Protein AF-A0A849TSU1-F1 (afdb_monomer_lite)

Sequence (72 aa):
MRSPPSPASEFNVIGTRPVRPDGIDKVTGRARFGADYSLPGQLIGKV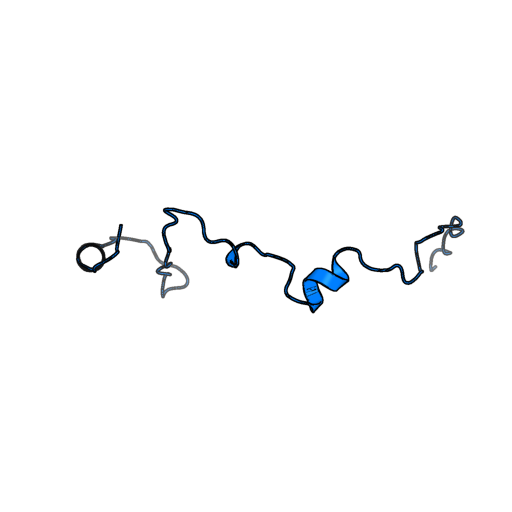LRSPHPHARIKKIDISEALKLEGVK

Radius of gyration: 25.95 Å; chains: 1; bounding box: 49×53×48 Å

Foldseek 3Di:
DDDDPDPPDPDPPPPDDDDDPCVVCVVVVVDDDPVNDDDPPDADDDDDDDPDPDDDDPDDDCPVVVPDPRRD

pLDDT: mean 88.41, std 13.36, range [42.03, 97.69]

Secondary structure (DSSP, 8-state):
-PPPPP-----SSTTS-PPPTTHHHHHTT----GGG---TT---------SSSS--------HHHHTSTT--

Structure (mmCIF, N/CA/C/O backbone):
data_AF-A0A849TSU1-F1
#
_entry.id   AF-A0A849TSU1-F1
#
loop_
_atom_site.group_PDB
_atom_site.id
_atom_site.type_symbol
_atom_site.label_atom_id
_atom_site.label_alt_id
_atom_site.label_comp_id
_atom_site.label_asym_id
_atom_site.label_entity_id
_atom_site.label_seq_id
_atom_site.pdbx_PDB_ins_code
_atom_site.Cartn_x
_atom_site.Cartn_y
_atom_site.Cartn_z
_atom_site.occupancy
_atom_site.B_iso_or_equiv
_atom_site.auth_seq_id
_atom_site.auth_comp_id
_atom_site.auth_asym_id
_atom_site.auth_atom_id
_atom_site.pdbx_PDB_model_num
ATOM 1 N N . MET A 1 1 ? 20.061 36.815 -26.592 1.00 42.03 1 MET A N 1
ATOM 2 C CA . MET A 1 1 ? 21.234 35.935 -26.787 1.00 42.03 1 MET A CA 1
ATOM 3 C C . MET A 1 1 ? 20.854 34.529 -26.351 1.00 42.03 1 MET A C 1
ATOM 5 O O . MET A 1 1 ? 20.615 34.329 -25.171 1.00 42.03 1 MET A O 1
ATOM 9 N N . ARG A 1 2 ? 20.698 33.588 -27.290 1.00 49.41 2 ARG A N 1
ATOM 10 C CA . ARG A 1 2 ? 20.583 32.157 -26.970 1.00 49.41 2 ARG A CA 1
ATOM 11 C C . ARG A 1 2 ? 22.009 31.615 -26.895 1.00 49.41 2 ARG A C 1
ATOM 13 O O . ARG A 1 2 ? 22.766 31.841 -27.835 1.00 49.41 2 ARG A O 1
ATOM 20 N N . SER A 1 3 ? 22.384 30.997 -25.781 1.00 51.03 3 SER A N 1
ATOM 21 C CA . SER A 1 3 ? 23.709 30.394 -25.614 1.00 51.03 3 SER A CA 1
ATOM 22 C C . SER A 1 3 ? 23.963 29.352 -26.714 1.00 51.03 3 SER A C 1
ATOM 24 O O . SER A 1 3 ? 23.026 28.629 -27.068 1.00 51.03 3 SER A O 1
ATOM 26 N N . PRO A 1 4 ? 25.183 29.262 -27.274 1.00 59.66 4 PRO A N 1
ATOM 27 C CA . PRO A 1 4 ? 25.500 28.225 -28.248 1.00 59.66 4 PRO A CA 1
ATOM 28 C C . PRO A 1 4 ? 25.466 26.849 -27.561 1.00 59.66 4 PRO A C 1
ATOM 30 O O . PRO A 1 4 ? 25.867 26.749 -26.397 1.00 59.66 4 PRO A O 1
ATOM 33 N N . PRO A 1 5 ? 24.983 25.787 -28.234 1.00 58.09 5 PRO A N 1
ATOM 34 C CA . PRO A 1 5 ? 25.132 24.436 -27.714 1.00 58.09 5 PRO A CA 1
ATOM 35 C C . PRO A 1 5 ? 26.630 24.145 -27.565 1.00 58.09 5 PRO A C 1
ATOM 37 O O . PRO A 1 5 ? 27.400 24.315 -28.510 1.00 58.09 5 PRO A O 1
ATOM 40 N N . SER A 1 6 ? 27.046 23.759 -26.357 1.00 62.72 6 SER A N 1
ATOM 41 C CA . SER A 1 6 ? 28.391 23.246 -26.078 1.00 62.72 6 SER A CA 1
ATOM 42 C C . SER A 1 6 ? 28.737 22.133 -27.074 1.00 62.72 6 SER A C 1
ATOM 44 O O . SER A 1 6 ? 27.821 21.387 -27.437 1.00 62.72 6 SER A O 1
ATOM 46 N N . PRO A 1 7 ? 30.008 21.990 -27.506 1.00 56.88 7 PRO A N 1
ATOM 47 C CA . PRO A 1 7 ? 30.397 20.926 -28.423 1.00 56.88 7 PRO A CA 1
ATOM 48 C C . PRO A 1 7 ? 29.950 19.613 -27.795 1.00 56.88 7 PRO A C 1
ATOM 50 O O . PRO A 1 7 ? 30.359 19.283 -26.682 1.00 56.88 7 PRO A O 1
ATOM 53 N N . ALA A 1 8 ? 29.009 18.944 -28.456 1.00 60.22 8 ALA A N 1
ATOM 54 C CA . ALA A 1 8 ? 28.532 17.646 -28.039 1.00 60.22 8 ALA A CA 1
ATOM 55 C C . ALA A 1 8 ? 29.761 16.741 -28.001 1.00 60.22 8 ALA A C 1
ATOM 57 O O . ALA A 1 8 ? 30.293 16.365 -29.041 1.00 60.22 8 ALA A O 1
ATOM 58 N N . SER A 1 9 ? 30.257 16.462 -26.800 1.00 60.22 9 SER A N 1
ATOM 59 C CA . SER A 1 9 ? 31.186 15.368 -26.585 1.00 60.22 9 SER A CA 1
ATOM 60 C C . SER A 1 9 ? 30.592 14.133 -27.250 1.00 60.22 9 SER A C 1
ATOM 62 O O . SER A 1 9 ? 29.395 13.872 -27.115 1.00 60.22 9 SER A O 1
ATOM 64 N N . GLU A 1 10 ? 31.422 13.431 -28.010 1.00 70.44 10 GLU A N 1
ATOM 65 C CA . GLU A 1 10 ? 31.088 12.233 -28.775 1.00 70.44 10 GLU A CA 1
ATOM 66 C C . GLU A 1 10 ? 30.566 11.136 -27.836 1.00 70.44 10 GLU A C 1
ATOM 68 O O . GLU A 1 10 ? 31.303 10.303 -27.312 1.00 70.44 10 GLU A O 1
ATOM 73 N N . PHE A 1 11 ? 29.273 11.175 -27.535 1.00 79.69 11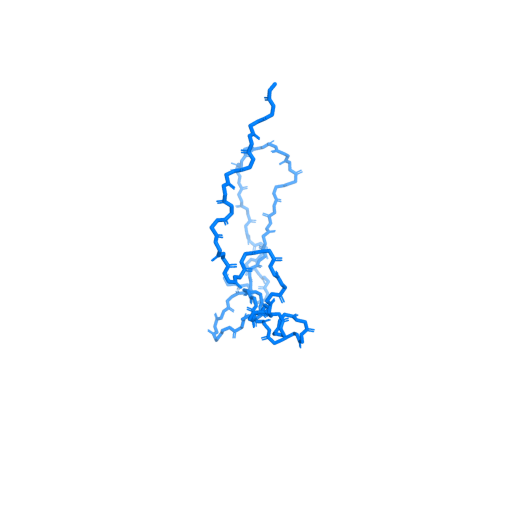 PHE A N 1
ATOM 74 C CA . PHE A 1 11 ? 28.637 10.199 -26.672 1.00 79.69 11 PHE A CA 1
ATOM 75 C C . PHE A 1 11 ? 28.134 9.032 -27.515 1.00 79.69 11 PHE A C 1
ATOM 77 O O . PHE A 1 11 ? 27.284 9.202 -28.382 1.00 79.69 11 PHE A O 1
ATOM 84 N N . ASN A 1 12 ? 28.580 7.821 -27.188 1.00 83.50 12 ASN A N 1
ATOM 85 C CA . ASN A 1 12 ? 28.186 6.609 -27.915 1.00 83.50 12 ASN A CA 1
ATOM 86 C C . ASN A 1 12 ? 26.692 6.253 -27.783 1.00 83.50 12 ASN A C 1
ATOM 88 O O . ASN A 1 12 ? 26.166 5.490 -28.586 1.00 83.50 12 ASN A O 1
ATOM 92 N N . VAL A 1 13 ? 26.012 6.755 -26.745 1.00 85.12 13 VAL A N 1
ATOM 93 C CA . VAL A 1 13 ? 24.642 6.336 -26.390 1.00 85.12 13 VAL A CA 1
ATOM 94 C C . VAL A 1 13 ? 23.658 7.507 -26.334 1.00 85.12 13 VAL A C 1
ATOM 96 O O . VAL A 1 13 ? 22.488 7.342 -26.688 1.00 85.12 13 VAL A O 1
ATOM 99 N N . ILE A 1 14 ? 24.096 8.696 -25.913 1.00 86.62 14 ILE A N 1
ATOM 100 C CA . ILE A 1 14 ? 23.215 9.863 -25.756 1.00 86.62 14 ILE A CA 1
ATOM 101 C C . ILE A 1 14 ? 22.704 10.300 -27.136 1.00 86.62 14 ILE A C 1
ATOM 103 O O . ILE A 1 14 ? 23.485 10.534 -28.049 1.00 86.62 14 ILE A O 1
ATOM 107 N N . GLY A 1 15 ? 21.379 10.394 -27.289 1.00 85.19 15 GLY A N 1
ATOM 108 C CA . GLY A 1 15 ? 20.724 10.740 -28.560 1.00 85.19 15 GLY A CA 1
ATOM 109 C C . GLY A 1 15 ? 20.420 9.551 -29.482 1.00 85.19 15 GLY A C 1
ATOM 1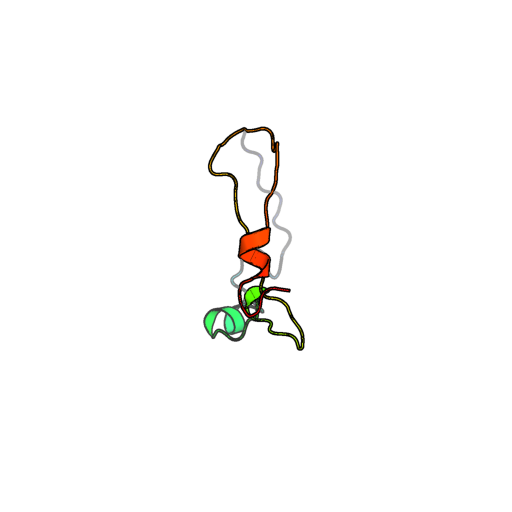10 O O . GLY A 1 15 ? 19.794 9.738 -30.523 1.00 85.19 15 GLY A O 1
ATOM 111 N N . THR A 1 16 ? 20.800 8.328 -29.100 1.00 87.94 16 THR A N 1
ATOM 112 C CA . THR A 1 16 ? 20.478 7.100 -29.848 1.00 87.94 16 THR A CA 1
ATOM 113 C C . THR A 1 16 ? 19.217 6.407 -29.304 1.00 87.94 16 THR A C 1
ATOM 115 O O . THR A 1 16 ? 18.608 6.862 -28.335 1.00 87.94 16 THR A O 1
ATOM 118 N N . ARG A 1 17 ? 18.798 5.296 -29.931 1.00 87.81 17 ARG A N 1
ATOM 119 C CA . ARG A 1 17 ? 17.658 4.458 -29.504 1.00 87.81 17 ARG A CA 1
ATOM 120 C C . ARG A 1 17 ? 18.138 3.111 -28.930 1.00 87.81 17 ARG A C 1
ATOM 122 O O . ARG A 1 17 ? 17.940 2.085 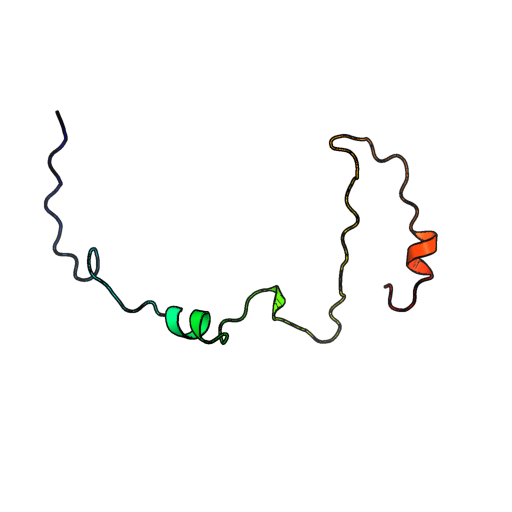-29.582 1.00 87.81 17 ARG A O 1
ATOM 129 N N . PRO A 1 18 ? 18.789 3.078 -27.753 1.00 90.12 18 PRO A N 1
ATOM 130 C CA . PRO A 1 18 ? 19.239 1.826 -27.161 1.00 90.12 18 PRO A CA 1
ATOM 131 C C . PRO A 1 18 ? 18.047 0.953 -26.750 1.00 90.12 18 PRO A C 1
ATOM 133 O O . PRO A 1 18 ? 16.970 1.450 -26.409 1.00 90.12 18 PRO A O 1
ATOM 136 N N . VAL A 1 19 ? 18.253 -0.365 -26.746 1.00 90.69 19 VAL A N 1
ATOM 137 C CA . VAL A 1 19 ? 17.267 -1.310 -26.213 1.00 90.69 19 VAL A CA 1
ATOM 138 C C . VAL A 1 19 ? 17.125 -1.076 -24.714 1.00 90.69 19 VAL A C 1
ATOM 140 O O . VAL A 1 19 ? 18.109 -1.084 -23.977 1.00 90.69 19 VAL A O 1
ATOM 143 N N . ARG A 1 20 ? 15.886 -0.882 -24.259 1.00 90.75 20 ARG A N 1
ATOM 144 C CA . ARG A 1 20 ? 15.580 -0.722 -22.839 1.00 90.75 20 ARG A CA 1
ATOM 145 C C . ARG A 1 20 ? 15.666 -2.088 -22.131 1.00 90.75 20 ARG A C 1
ATOM 147 O O . ARG A 1 20 ? 14.850 -2.950 -22.465 1.00 90.75 20 ARG A O 1
ATOM 154 N N . PRO A 1 21 ? 16.571 -2.291 -21.153 1.00 90.44 21 PRO A N 1
ATOM 155 C CA . PRO A 1 21 ? 16.780 -3.600 -20.522 1.00 90.44 21 PRO A CA 1
ATOM 156 C C . PRO A 1 21 ? 15.522 -4.187 -19.869 1.00 90.44 21 PRO A C 1
ATOM 158 O O . PRO A 1 21 ? 15.234 -5.367 -20.015 1.00 90.44 21 PRO A O 1
ATOM 161 N N . ASP A 1 22 ? 14.713 -3.347 -19.223 1.00 91.00 22 ASP A N 1
ATOM 162 C CA . ASP A 1 22 ? 13.444 -3.713 -18.581 1.00 91.00 22 ASP A CA 1
ATOM 163 C C . ASP A 1 22 ? 12.244 -3.710 -19.548 1.00 91.00 22 ASP A C 1
ATOM 165 O O . ASP A 1 22 ? 11.104 -3.953 -19.149 1.00 91.00 22 ASP A O 1
ATOM 169 N N . GLY A 1 23 ? 12.469 -3.399 -20.829 1.00 91.69 23 GLY A N 1
ATOM 170 C CA . GLY A 1 23 ? 11.413 -3.231 -21.823 1.00 91.69 23 GLY A CA 1
ATOM 171 C C . GLY A 1 23 ? 10.609 -4.504 -22.052 1.00 91.69 23 GLY A C 1
ATOM 172 O O . GLY A 1 23 ? 9.383 -4.455 -21.987 1.00 91.69 23 GLY A O 1
ATOM 173 N N . ILE A 1 24 ? 11.294 -5.629 -22.273 1.00 93.56 24 ILE A N 1
ATOM 174 C CA . ILE A 1 24 ? 10.651 -6.907 -22.597 1.00 93.56 24 ILE A CA 1
ATOM 175 C C . ILE A 1 24 ? 9.814 -7.408 -21.415 1.00 93.56 24 ILE A C 1
ATOM 177 O O . ILE A 1 24 ? 8.654 -7.774 -21.599 1.00 93.56 24 ILE A O 1
ATOM 181 N N . ASP A 1 25 ? 10.359 -7.393 -20.199 1.00 93.50 25 ASP A N 1
ATOM 182 C CA . ASP A 1 25 ? 9.644 -7.906 -19.028 1.00 93.50 25 ASP A CA 1
ATOM 183 C C . ASP A 1 25 ? 8.386 -7.085 -18.719 1.00 93.50 25 ASP A C 1
ATOM 185 O O . ASP A 1 25 ? 7.348 -7.655 -18.380 1.00 93.50 25 ASP A O 1
ATOM 189 N N . LYS A 1 26 ? 8.434 -5.762 -18.921 1.00 92.31 26 LYS A N 1
ATOM 190 C CA . LYS A 1 26 ? 7.270 -4.883 -18.745 1.00 92.31 26 LYS A CA 1
ATOM 191 C C . LYS A 1 26 ? 6.173 -5.123 -19.783 1.00 92.31 26 LYS A C 1
ATOM 193 O O . LYS A 1 26 ? 5.005 -5.104 -19.417 1.00 92.31 26 LYS A O 1
ATOM 198 N N . VAL A 1 27 ? 6.517 -5.346 -21.057 1.00 94.38 27 VAL A N 1
ATOM 199 C CA . VAL A 1 27 ? 5.503 -5.550 -22.119 1.00 94.38 27 VAL A CA 1
ATOM 200 C C . VAL A 1 27 ? 4.973 -6.983 -22.186 1.00 94.38 27 VAL A C 1
ATOM 202 O O . VAL A 1 27 ? 3.913 -7.208 -22.757 1.00 94.38 27 VAL A O 1
ATOM 205 N N . THR A 1 28 ? 5.687 -7.947 -21.600 1.00 94.44 28 THR A N 1
ATOM 206 C CA . THR A 1 28 ? 5.275 -9.363 -21.560 1.00 94.44 28 THR A CA 1
ATOM 207 C C . THR A 1 28 ? 4.624 -9.778 -20.239 1.00 94.44 28 THR A C 1
ATOM 209 O O . THR A 1 28 ? 4.271 -10.942 -20.084 1.00 94.44 28 THR A O 1
ATOM 212 N N . GLY A 1 29 ? 4.471 -8.858 -19.279 1.00 92.44 29 GLY A N 1
ATOM 213 C CA . GLY A 1 29 ? 3.894 -9.154 -17.962 1.00 92.44 29 GLY A CA 1
ATOM 214 C C . GLY A 1 29 ? 4.802 -9.983 -17.044 1.00 92.44 29 GLY A C 1
ATOM 215 O O . GLY A 1 29 ? 4.337 -10.524 -16.047 1.00 92.44 29 GLY A O 1
ATOM 216 N N . ARG A 1 30 ? 6.096 -10.101 -17.366 1.00 93.38 30 ARG A N 1
ATOM 217 C CA . ARG A 1 30 ? 7.087 -10.801 -16.530 1.00 93.38 30 ARG A CA 1
ATOM 218 C C . ARG A 1 30 ? 7.642 -9.929 -15.408 1.00 93.38 30 ARG A C 1
ATOM 220 O O . ARG A 1 30 ? 8.117 -10.455 -14.404 1.00 93.38 30 ARG A O 1
ATOM 227 N N . ALA A 1 31 ? 7.595 -8.610 -15.575 1.00 94.00 31 ALA A N 1
ATOM 228 C CA . ALA A 1 31 ? 8.001 -7.675 -14.538 1.00 94.00 31 ALA A CA 1
ATOM 229 C C . ALA A 1 31 ? 7.046 -7.774 -13.339 1.00 94.00 31 ALA A C 1
ATOM 231 O O . ALA A 1 31 ? 5.842 -7.599 -13.502 1.00 94.00 31 ALA A O 1
ATOM 232 N N . ARG A 1 32 ? 7.598 -8.020 -12.145 1.00 93.06 32 ARG A N 1
ATOM 233 C CA . ARG A 1 32 ? 6.846 -8.012 -10.884 1.00 93.06 32 ARG A CA 1
ATOM 234 C C . ARG A 1 32 ? 6.952 -6.658 -10.193 1.00 93.06 32 ARG A C 1
ATOM 236 O O . ARG A 1 32 ? 8.048 -6.138 -9.986 1.00 93.06 32 ARG A O 1
ATOM 243 N N . PHE A 1 33 ? 5.815 -6.135 -9.775 1.00 92.19 33 PHE A N 1
ATOM 244 C CA . PHE A 1 33 ? 5.646 -4.931 -8.978 1.00 92.19 33 PHE A CA 1
ATOM 245 C C . PHE A 1 33 ? 5.184 -5.295 -7.564 1.00 92.19 33 PHE A C 1
ATOM 247 O O . PHE A 1 33 ? 4.865 -6.443 -7.271 1.00 92.19 33 PHE A O 1
ATOM 254 N N . GLY A 1 34 ? 5.159 -4.314 -6.655 1.00 91.94 34 GLY A N 1
ATOM 255 C CA . GLY A 1 34 ? 4.878 -4.555 -5.233 1.00 91.94 34 GLY A CA 1
ATOM 256 C C . GLY A 1 34 ? 3.570 -5.311 -4.954 1.00 91.94 34 GLY A C 1
ATOM 257 O O . GLY A 1 34 ? 3.518 -6.093 -4.012 1.00 91.94 34 GLY A O 1
ATOM 258 N N . ALA A 1 35 ? 2.546 -5.124 -5.791 1.00 91.00 35 ALA A N 1
ATOM 259 C CA . ALA A 1 35 ? 1.258 -5.807 -5.665 1.00 91.00 35 ALA A CA 1
ATOM 260 C C . ALA A 1 35 ? 1.263 -7.263 -6.171 1.00 91.00 35 ALA A C 1
ATOM 262 O O . ALA A 1 35 ? 0.344 -8.010 -5.852 1.00 91.00 35 ALA A O 1
ATOM 263 N N . ASP A 1 36 ? 2.289 -7.677 -6.919 1.00 93.88 36 ASP A N 1
ATOM 264 C CA . ASP A 1 36 ? 2.374 -9.018 -7.513 1.00 93.88 36 ASP A CA 1
ATOM 265 C C . ASP A 1 36 ? 2.997 -10.043 -6.552 1.00 93.88 36 ASP A C 1
ATOM 267 O O . ASP A 1 36 ? 3.055 -11.240 -6.841 1.00 93.88 36 ASP A O 1
ATOM 271 N N . TYR A 1 37 ? 3.502 -9.584 -5.405 1.00 93.25 37 TYR A N 1
ATOM 272 C CA . TYR A 1 37 ? 4.056 -10.451 -4.376 1.00 93.25 37 TYR A CA 1
ATOM 273 C C . TYR A 1 37 ? 2.949 -10.982 -3.463 1.00 93.25 37 TYR A C 1
ATOM 275 O O . TYR A 1 37 ? 2.097 -10.241 -2.980 1.00 93.25 37 TYR A O 1
ATOM 283 N N . SER A 1 38 ? 2.997 -12.284 -3.190 1.00 93.94 38 SER A N 1
ATOM 284 C CA . SER A 1 38 ? 2.165 -12.957 -2.192 1.00 93.94 38 SER A CA 1
ATOM 285 C C . SER A 1 38 ? 3.072 -13.836 -1.341 1.00 93.94 38 SER A C 1
ATOM 287 O O . SER A 1 38 ? 3.607 -14.834 -1.826 1.00 93.94 38 SER A O 1
ATOM 289 N N . LEU A 1 39 ? 3.310 -13.421 -0.098 1.00 94.38 39 LEU A N 1
ATOM 290 C CA . LEU A 1 39 ? 4.222 -14.103 0.820 1.00 94.38 39 LEU A CA 1
ATOM 291 C C . LEU A 1 39 ? 3.449 -14.984 1.815 1.00 94.38 39 LEU A C 1
ATOM 293 O O . LEU A 1 39 ? 2.336 -14.625 2.214 1.00 94.38 39 LEU A O 1
ATOM 297 N N . PRO A 1 40 ? 4.023 -16.114 2.268 1.00 95.75 40 PRO A N 1
ATOM 298 C CA . PRO A 1 40 ? 3.413 -16.923 3.318 1.00 95.75 40 PRO A CA 1
ATOM 299 C C . PRO A 1 40 ? 3.130 -16.090 4.576 1.00 95.75 40 PRO A C 1
ATOM 301 O O . PRO A 1 40 ? 4.011 -15.406 5.090 1.00 95.75 40 PRO A O 1
ATOM 304 N N . GLY A 1 41 ? 1.890 -16.143 5.068 1.00 93.56 41 GLY A N 1
ATOM 305 C CA . GLY A 1 41 ? 1.470 -15.414 6.270 1.00 93.56 41 GLY A CA 1
ATOM 306 C C . GLY A 1 41 ? 1.190 -13.917 6.077 1.00 93.56 41 GLY A C 1
ATOM 307 O O . GLY A 1 41 ? 0.890 -13.240 7.059 1.00 93.56 41 GLY A O 1
ATOM 308 N N . GLN A 1 42 ? 1.251 -13.391 4.850 1.00 95.25 42 GLN A N 1
ATOM 309 C CA . GLN A 1 42 ? 0.934 -11.991 4.565 1.00 95.25 42 GLN A CA 1
ATOM 310 C C . GLN A 1 42 ? -0.523 -11.650 4.924 1.00 95.25 42 GLN A C 1
ATOM 312 O O . GLN A 1 42 ? -1.455 -12.353 4.535 1.00 95.25 42 GLN A O 1
ATOM 317 N N . LEU A 1 43 ? -0.718 -10.537 5.639 1.00 95.38 43 LEU A N 1
ATOM 318 C CA . LEU A 1 43 ? -2.041 -9.963 5.885 1.00 95.38 43 LEU A CA 1
ATOM 319 C C . LEU A 1 43 ? -2.472 -9.078 4.713 1.00 95.38 43 LEU A C 1
ATOM 321 O O . LEU A 1 43 ? -1.658 -8.362 4.126 1.00 95.38 43 LEU A O 1
ATOM 325 N N . ILE A 1 44 ? -3.771 -9.089 4.412 1.00 93.94 44 ILE A N 1
ATOM 326 C CA . ILE A 1 44 ? -4.381 -8.195 3.426 1.00 93.94 44 ILE A CA 1
ATOM 327 C C . ILE A 1 44 ? -4.992 -7.010 4.175 1.00 93.94 44 ILE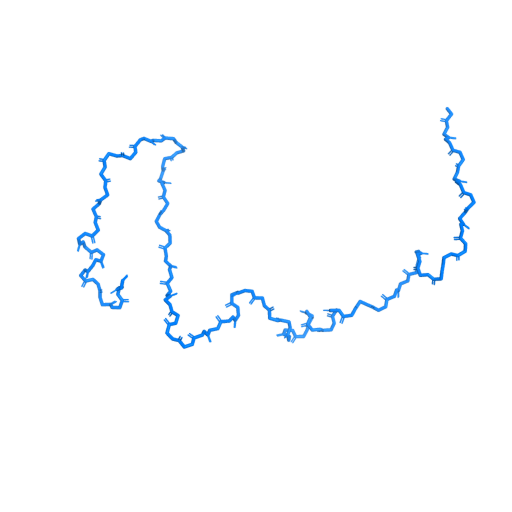 A C 1
ATOM 329 O O . ILE A 1 44 ? -5.941 -7.164 4.940 1.00 93.94 44 ILE A O 1
ATOM 333 N N . GLY A 1 45 ? -4.437 -5.818 3.958 1.00 94.25 45 GLY A N 1
ATOM 334 C CA . GLY A 1 45 ? -4.910 -4.586 4.583 1.00 94.25 45 GLY A CA 1
ATOM 335 C C . GLY A 1 45 ? -5.957 -3.857 3.741 1.00 94.25 45 GLY A C 1
ATOM 336 O O . GLY A 1 45 ? -5.841 -3.772 2.518 1.00 94.25 45 GLY A O 1
ATOM 337 N N . LYS A 1 46 ? -6.946 -3.250 4.405 1.00 94.44 46 LYS A N 1
ATOM 338 C CA . LYS A 1 46 ? -7.900 -2.315 3.793 1.00 94.44 46 LYS A CA 1
ATOM 339 C C . LYS A 1 46 ? -7.915 -1.010 4.577 1.00 94.44 46 LYS A C 1
ATOM 341 O O . LYS A 1 46 ? -8.064 -1.010 5.794 1.00 94.44 46 LYS A O 1
ATOM 346 N N . VAL A 1 47 ? -7.774 0.112 3.874 1.00 96.06 47 VAL A N 1
ATOM 347 C CA . VAL A 1 47 ? -7.687 1.437 4.502 1.00 96.06 47 VAL A CA 1
ATOM 348 C C . VAL A 1 47 ? -9.066 2.091 4.550 1.00 96.06 47 VAL A C 1
ATOM 350 O O . VAL A 1 47 ? -9.632 2.416 3.506 1.00 96.06 47 VAL A O 1
ATOM 353 N N . LEU A 1 48 ? -9.581 2.337 5.758 1.00 95.44 48 LEU A N 1
ATOM 354 C CA . LEU A 1 48 ? -10.711 3.243 5.979 1.00 95.44 48 LEU A CA 1
ATOM 355 C C . LEU A 1 48 ? -10.194 4.686 5.971 1.00 95.44 48 LEU A C 1
ATOM 357 O O . LEU A 1 48 ? -9.310 5.039 6.750 1.00 95.44 48 LEU A O 1
ATOM 361 N N . ARG A 1 49 ? -10.723 5.521 5.075 1.00 96.62 49 ARG A N 1
A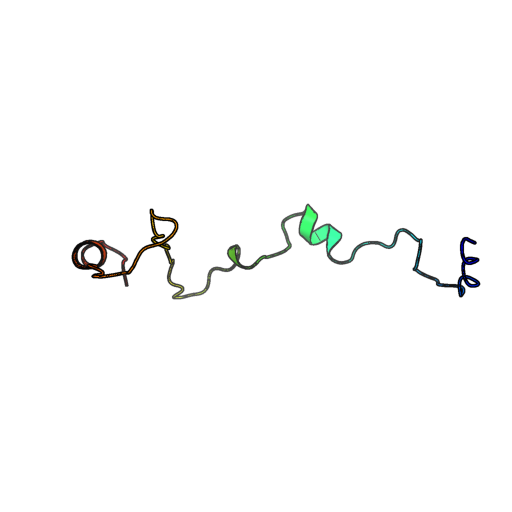TOM 362 C CA . ARG A 1 49 ? -10.305 6.923 4.921 1.00 96.62 49 ARG A CA 1
ATOM 363 C C . ARG A 1 49 ? -11.350 7.875 5.489 1.00 96.62 49 ARG A C 1
ATOM 365 O O . ARG A 1 49 ? -12.530 7.543 5.549 1.00 96.62 49 ARG A O 1
ATOM 372 N N . SER A 1 50 ? -10.902 9.070 5.871 1.00 96.06 50 SER A N 1
ATOM 373 C CA . SER A 1 50 ? -11.797 10.143 6.308 1.00 96.06 50 SER A CA 1
ATOM 374 C C . SER A 1 50 ? -12.760 10.531 5.177 1.00 96.06 50 SER A C 1
ATOM 376 O O . SER A 1 50 ? -12.293 10.783 4.063 1.00 96.06 50 SER A O 1
ATOM 378 N N . PRO A 1 51 ? -14.073 10.645 5.445 1.00 95.81 51 PRO A N 1
ATOM 379 C CA . PRO A 1 51 ? -15.021 11.226 4.497 1.00 95.81 51 PRO A CA 1
ATOM 380 C C . PRO A 1 51 ? -14.953 12.764 4.470 1.00 95.81 51 PRO A C 1
ATOM 382 O O . PRO A 1 51 ? -15.577 13.393 3.620 1.00 95.81 51 PRO A O 1
ATOM 385 N N . HIS A 1 52 ? -14.214 13.382 5.399 1.00 96.75 52 HIS A N 1
ATOM 386 C CA . HIS A 1 52 ? -14.096 14.834 5.530 1.00 96.75 52 HIS A CA 1
ATOM 387 C C . HIS A 1 52 ? -12.685 15.316 5.150 1.00 96.75 52 HIS A C 1
ATOM 389 O O . HIS A 1 52 ? -11.713 14.710 5.614 1.00 96.75 52 HIS A O 1
ATOM 395 N N . PRO A 1 53 ? -12.546 16.427 4.396 1.00 96.88 53 PRO A N 1
ATOM 396 C CA . PRO A 1 53 ? -11.243 17.006 4.044 1.00 96.88 53 PRO A CA 1
ATOM 397 C C . PRO A 1 53 ? -10.405 17.448 5.253 1.00 96.88 53 PRO A C 1
ATOM 399 O O . PRO A 1 53 ? -9.183 17.348 5.226 1.00 96.88 53 PRO A O 1
ATOM 402 N N . HIS A 1 54 ? -11.058 17.917 6.321 1.00 97.69 54 HIS A N 1
ATOM 403 C CA . HIS A 1 54 ? -10.418 18.279 7.583 1.00 97.69 54 HIS A CA 1
ATOM 404 C C . HIS A 1 54 ? -11.360 17.970 8.748 1.00 97.69 54 HIS A C 1
ATOM 406 O O . HIS A 1 54 ? -12.501 18.431 8.775 1.00 97.69 54 HIS A O 1
ATOM 412 N N . ALA A 1 55 ? -10.892 17.180 9.710 1.00 96.38 55 ALA A N 1
ATOM 413 C CA . ALA A 1 55 ? -11.645 16.831 10.907 1.00 96.38 55 ALA A CA 1
ATOM 414 C C . ALA A 1 55 ? -10.693 16.400 12.026 1.00 96.38 55 ALA A C 1
ATOM 416 O O . ALA A 1 55 ? -9.583 15.931 11.775 1.00 96.38 55 ALA A O 1
ATOM 417 N N . ARG A 1 56 ? -11.152 16.508 13.276 1.00 97.25 56 ARG A N 1
ATOM 418 C CA . ARG A 1 56 ? -10.458 15.947 14.439 1.00 97.25 56 ARG A CA 1
ATOM 419 C C . ARG A 1 56 ? -11.037 14.572 14.760 1.00 97.25 56 ARG A C 1
ATOM 421 O O . ARG A 1 56 ? -12.241 14.453 14.984 1.00 97.25 56 ARG A O 1
ATOM 428 N N . ILE A 1 57 ? -10.185 13.553 14.843 1.00 96.81 57 ILE A N 1
ATOM 429 C CA . ILE A 1 57 ? -10.593 12.215 15.285 1.00 96.81 57 ILE A CA 1
ATOM 430 C C . ILE A 1 57 ? -10.925 12.286 16.780 1.00 96.81 57 ILE A C 1
ATOM 432 O O . ILE A 1 57 ? -10.062 12.607 17.594 1.00 96.81 57 ILE A O 1
ATOM 436 N N . LYS A 1 58 ? -12.187 12.020 17.137 1.00 97.62 58 LYS A N 1
ATOM 437 C CA . LYS A 1 58 ? -12.642 11.965 18.539 1.00 97.62 58 LYS A CA 1
ATOM 438 C C . LYS A 1 58 ? -12.642 10.545 19.102 1.00 97.62 58 LYS A C 1
ATOM 440 O O . LYS A 1 58 ? -12.350 10.356 20.275 1.00 97.62 58 LYS A O 1
ATOM 445 N N . LYS A 1 59 ? -13.001 9.563 18.273 1.00 96.69 59 LYS A N 1
ATOM 446 C CA . LYS A 1 59 ? -13.110 8.147 18.635 1.00 96.69 59 LYS A CA 1
ATOM 447 C C . LYS A 1 59 ? -12.904 7.294 17.382 1.00 96.69 59 LYS A C 1
ATOM 449 O O . LYS A 1 59 ? -13.292 7.714 16.293 1.00 96.69 59 LYS A O 1
ATOM 454 N N . ILE A 1 60 ? -12.335 6.106 17.557 1.00 96.31 60 ILE A N 1
ATOM 455 C CA . ILE A 1 60 ? -12.338 5.021 16.572 1.00 96.31 60 ILE A CA 1
ATOM 456 C C . ILE A 1 60 ? -12.980 3.817 17.263 1.00 96.31 60 ILE A C 1
ATOM 458 O O . ILE A 1 60 ? -12.589 3.475 18.376 1.00 96.31 60 ILE A O 1
ATOM 462 N N . ASP A 1 61 ? -13.987 3.214 16.635 1.00 96.44 61 ASP A N 1
ATOM 463 C CA . ASP A 1 61 ? -14.647 2.006 17.133 1.00 96.44 61 ASP A CA 1
ATOM 464 C C . ASP A 1 61 ? -14.447 0.881 16.119 1.00 96.44 61 ASP A C 1
ATOM 466 O O . ASP A 1 61 ? -14.877 0.996 14.972 1.00 96.44 61 ASP A O 1
ATOM 470 N N . ILE A 1 62 ? -13.737 -0.168 16.533 1.00 96.56 62 ILE A N 1
ATOM 471 C CA . ILE A 1 62 ? -13.381 -1.314 15.682 1.00 96.56 62 ILE A CA 1
ATOM 472 C C . ILE A 1 62 ? -14.142 -2.589 16.064 1.00 96.56 62 ILE A C 1
ATOM 474 O O . ILE A 1 62 ? -13.856 -3.652 15.519 1.00 96.56 62 ILE A O 1
ATOM 478 N N . SER A 1 63 ? -15.095 -2.502 16.996 1.00 97.50 63 SER A N 1
ATOM 479 C CA . SER A 1 63 ? -15.786 -3.666 17.565 1.00 97.50 63 SER A CA 1
ATOM 480 C C . SER A 1 63 ? -16.474 -4.537 16.512 1.00 97.50 63 SER A C 1
ATOM 482 O O . SER A 1 63 ? -16.367 -5.757 16.569 1.00 97.50 63 SER A O 1
ATOM 484 N N . GLU A 1 64 ? -17.120 -3.926 15.519 1.00 96.50 64 GLU A N 1
ATOM 485 C CA . GLU A 1 64 ? -17.753 -4.659 14.418 1.00 96.50 64 GLU A CA 1
ATOM 486 C C . GLU A 1 64 ? -16.731 -5.285 13.465 1.00 96.50 64 GLU A C 1
ATOM 488 O O . GLU A 1 64 ? -16.923 -6.409 13.014 1.00 96.50 64 GLU A O 1
ATOM 493 N N . ALA A 1 65 ? -15.612 -4.604 13.198 1.00 96.00 65 ALA A N 1
ATOM 494 C CA . ALA A 1 65 ? -14.571 -5.133 12.319 1.00 96.00 65 ALA A CA 1
ATOM 495 C C . ALA A 1 65 ? -13.922 -6.394 12.909 1.00 96.00 65 ALA A C 1
ATOM 497 O O . ALA A 1 65 ? -13.707 -7.359 12.185 1.00 96.00 65 ALA A O 1
ATOM 498 N N . LEU A 1 66 ? -13.675 -6.415 14.223 1.00 96.62 66 LEU A N 1
ATOM 499 C CA . LEU A 1 66 ? -13.079 -7.561 14.922 1.00 96.62 66 LEU A CA 1
ATOM 500 C C . LEU A 1 66 ? -13.972 -8.812 14.945 1.00 96.62 66 LEU A C 1
ATOM 502 O O . LEU A 1 66 ? -13.471 -9.905 15.190 1.00 96.62 66 LEU A O 1
ATOM 506 N N . LYS A 1 67 ? -15.282 -8.671 14.709 1.00 97.38 67 LYS A N 1
ATOM 507 C CA . LYS A 1 67 ? -16.220 -9.805 14.644 1.00 97.38 67 LYS A CA 1
ATOM 508 C C . LYS A 1 67 ? -16.224 -10.494 13.280 1.00 97.38 67 LYS A C 1
ATOM 510 O O . LYS A 1 67 ? -16.785 -11.580 13.160 1.00 97.38 67 LYS A O 1
ATOM 515 N N . LEU A 1 68 ? -15.666 -9.859 12.249 1.00 96.81 68 LEU A N 1
ATOM 516 C CA . LEU A 1 68 ? -15.651 -10.411 10.899 1.00 96.81 68 LEU A CA 1
ATOM 517 C C . LEU A 1 68 ? -14.622 -11.538 10.789 1.00 96.81 68 LEU A C 1
ATOM 519 O O . LEU A 1 68 ? -13.486 -11.419 11.249 1.00 96.81 68 LEU A O 1
ATOM 523 N N . GLU A 1 69 ? -15.014 -12.624 10.127 1.00 96.31 69 GLU A N 1
ATOM 524 C CA . GLU A 1 69 ? -14.120 -13.743 9.847 1.00 96.31 69 GLU A CA 1
ATOM 525 C C . GLU A 1 69 ? -12.920 -13.288 8.998 1.00 96.31 69 GLU A C 1
ATOM 527 O O . GLU A 1 69 ? -13.061 -12.543 8.027 1.00 96.31 69 GLU A O 1
ATOM 532 N N . GLY A 1 70 ? -11.719 -13.732 9.376 1.00 93.75 70 GLY A N 1
ATOM 533 C CA . GLY A 1 70 ? -10.477 -13.421 8.662 1.00 93.75 70 GLY A CA 1
ATOM 534 C C . GLY A 1 70 ? -9.826 -12.081 9.023 1.00 93.75 70 GLY A C 1
ATOM 535 O O . GLY A 1 70 ? -8.713 -11.822 8.561 1.00 93.75 70 GLY A O 1
ATOM 536 N N . VAL A 1 71 ? -10.454 -11.255 9.868 1.00 95.69 71 VAL A N 1
ATOM 537 C CA . VAL A 1 71 ? -9.814 -10.060 10.440 1.00 95.69 71 VAL A CA 1
ATOM 538 C C . VAL A 1 71 ? -8.809 -10.476 11.521 1.00 95.69 71 VAL A C 1
ATOM 540 O O . VAL A 1 71 ? -9.084 -11.363 12.329 1.00 95.69 71 VAL A O 1
ATOM 543 N N . LYS A 1 72 ? -7.623 -9.858 11.498 1.00 88.31 72 LYS A N 1
ATOM 544 C CA . LYS A 1 72 ? -6.502 -10.097 12.417 1.00 88.31 72 LYS A CA 1
ATOM 545 C C . LYS A 1 72 ? -5.964 -8.785 12.967 1.00 88.31 72 LYS A C 1
ATOM 547 O O . LYS A 1 72 ? -6.072 -7.768 12.243 1.00 88.31 72 LYS A O 1
#